Protein AF-A0AAV6NTT8-F1 (afdb_monomer_lite)

Foldseek 3Di:
DDDPPDDPPPDPDPDPPCVVQNDDDPVVVVPDDDPVVVVVVVVVVVVVVVVLVVCCVPPNPVVVVVVVVQLVVLPPFDDDPDQQPDRSQSNCVSVVNRDDSVPDPSDDDFPCPQLVCVVVVNDDDPSGPVVD

Organism: NCBI:txid37648

Structure (mmCIF, N/CA/C/O backbone):
data_AF-A0AAV6NTT8-F1
#
_entry.id   AF-A0AAV6NTT8-F1
#
loop_
_atom_site.group_PDB
_atom_site.id
_atom_site.type_symbol
_atom_site.label_atom_id
_atom_site.label_alt_id
_atom_site.label_comp_id
_atom_site.label_asym_id
_atom_site.label_entity_id
_atom_site.label_seq_id
_atom_site.pdbx_PDB_ins_code
_atom_site.Cartn_x
_atom_site.Cartn_y
_atom_site.Cartn_z
_atom_site.occupancy
_atom_site.B_iso_or_equiv
_atom_site.auth_seq_id
_atom_site.auth_comp_id
_atom_site.auth_asym_id
_atom_site.auth_atom_id
_atom_site.pdbx_PDB_model_num
ATOM 1 N N . MET A 1 1 ? -25.366 25.820 -28.285 1.00 45.12 1 MET A N 1
ATOM 2 C CA . MET A 1 1 ? -24.534 24.675 -28.713 1.00 45.12 1 MET A CA 1
ATOM 3 C C . MET A 1 1 ? -23.116 25.116 -28.407 1.00 45.12 1 MET A C 1
ATOM 5 O O . MET A 1 1 ? -22.757 26.179 -28.870 1.00 45.12 1 MET A O 1
ATOM 9 N N . GLU A 1 2 ? -22.377 24.542 -27.468 1.00 41.94 2 GLU A N 1
ATOM 10 C CA . GLU A 1 2 ? -21.948 23.146 -27.375 1.00 41.94 2 GLU A CA 1
ATOM 11 C C . GLU A 1 2 ? -21.693 22.789 -25.898 1.00 41.94 2 GLU A C 1
ATOM 13 O O . GLU A 1 2 ? -21.093 23.562 -25.157 1.00 41.94 2 GLU A O 1
ATOM 18 N N . SER A 1 3 ? -22.174 21.629 -25.450 1.00 41.78 3 SER A N 1
ATOM 19 C CA . SER A 1 3 ? -21.862 21.089 -24.125 1.00 41.78 3 SER A CA 1
ATOM 20 C C . SER A 1 3 ? -20.534 20.337 -24.193 1.00 41.78 3 SER A C 1
ATOM 22 O O . SER A 1 3 ? -20.458 19.287 -24.841 1.00 41.78 3 SER A O 1
ATOM 24 N N . SER A 1 4 ? -19.504 20.855 -23.524 1.00 42.53 4 SER A N 1
ATOM 25 C CA . SER A 1 4 ? -18.217 20.181 -23.347 1.00 42.53 4 SER A CA 1
ATOM 26 C C . SER A 1 4 ? -18.425 18.782 -22.766 1.00 42.53 4 SER A C 1
ATOM 28 O O . SER A 1 4 ? -18.824 18.623 -21.615 1.00 42.53 4 SER A O 1
ATOM 30 N N . LYS A 1 5 ? -18.166 17.750 -23.575 1.00 48.22 5 LYS A N 1
ATOM 31 C CA . LYS A 1 5 ? -18.153 16.352 -23.137 1.00 48.22 5 LYS A CA 1
ATOM 32 C C . LYS A 1 5 ? -16.853 16.100 -22.379 1.00 48.22 5 LYS A C 1
ATOM 34 O O . LYS A 1 5 ? -15.855 15.695 -22.967 1.00 48.22 5 LYS A O 1
ATOM 39 N N . THR A 1 6 ? -16.848 16.359 -21.078 1.00 44.69 6 THR A N 1
ATOM 40 C CA . THR A 1 6 ? -15.792 15.864 -20.193 1.00 44.69 6 THR A CA 1
ATOM 41 C C . THR A 1 6 ? -16.033 14.376 -19.965 1.00 44.69 6 THR A C 1
ATOM 43 O O . THR A 1 6 ? -16.955 13.998 -19.245 1.00 44.69 6 THR A O 1
ATOM 46 N N . ILE A 1 7 ? -15.239 13.524 -20.613 1.00 51.53 7 ILE A N 1
ATOM 47 C CA . ILE A 1 7 ? -15.186 12.095 -20.294 1.00 51.53 7 ILE A CA 1
ATOM 48 C C . ILE A 1 7 ? -14.593 11.992 -18.888 1.00 51.53 7 ILE A C 1
ATOM 50 O O . ILE A 1 7 ? -13.428 12.335 -18.684 1.00 51.53 7 ILE A O 1
ATOM 54 N N . ALA A 1 8 ? -15.403 11.571 -17.917 1.00 44.81 8 ALA A N 1
ATOM 55 C CA . ALA A 1 8 ? -14.926 11.264 -16.578 1.00 44.81 8 ALA A CA 1
ATOM 56 C C . ALA A 1 8 ? -13.910 10.120 -16.691 1.00 44.81 8 ALA A C 1
ATOM 58 O O . ALA A 1 8 ? -14.250 9.002 -17.071 1.00 44.81 8 ALA A O 1
ATOM 59 N N . HIS A 1 9 ? -12.637 10.418 -16.440 1.00 42.19 9 HIS A N 1
ATOM 60 C CA . HIS A 1 9 ? -11.598 9.400 -16.382 1.00 42.19 9 HIS A CA 1
ATOM 61 C C . HIS A 1 9 ? -11.688 8.730 -15.007 1.00 42.19 9 HIS A C 1
ATOM 63 O O . HIS A 1 9 ? -11.088 9.179 -14.032 1.00 42.19 9 HIS A O 1
ATOM 69 N N . GLU A 1 10 ? -12.527 7.702 -14.916 1.00 50.97 10 GLU A N 1
ATOM 70 C CA . GLU A 1 10 ? -12.789 6.939 -13.697 1.00 50.97 10 GLU A CA 1
ATOM 71 C C . GLU A 1 10 ? -11.671 5.925 -13.443 1.00 50.97 10 GLU A C 1
ATOM 73 O O . GLU A 1 10 ? -11.816 4.725 -13.654 1.00 50.97 10 GLU A O 1
ATOM 78 N N . ILE A 1 11 ? -10.520 6.409 -12.987 1.00 45.44 11 ILE A N 1
ATOM 79 C CA . ILE A 1 11 ? -9.480 5.547 -12.424 1.00 45.44 11 ILE A CA 1
ATOM 80 C C . ILE A 1 11 ? -9.502 5.757 -10.913 1.00 45.44 11 ILE A C 1
ATOM 82 O O . ILE A 1 11 ? -9.015 6.769 -10.414 1.00 45.44 11 ILE A O 1
ATOM 86 N N . GLY A 1 12 ? -10.092 4.797 -10.195 1.00 45.47 12 GLY A N 1
ATOM 87 C CA . GLY A 1 12 ? -10.031 4.722 -8.730 1.00 45.47 12 GLY A CA 1
ATOM 88 C C . GLY A 1 12 ? -11.365 4.822 -7.986 1.00 45.47 12 GLY A C 1
ATOM 89 O O . GLY A 1 12 ? -11.361 4.816 -6.758 1.00 45.47 12 GLY A O 1
ATOM 90 N N . GLY A 1 13 ? -12.501 4.890 -8.687 1.00 40.78 13 GLY A N 1
ATOM 91 C CA . GLY A 1 13 ? -13.810 4.716 -8.058 1.00 40.78 13 GLY A CA 1
ATOM 92 C C . GLY A 1 13 ? -14.031 3.250 -7.689 1.00 40.78 13 GLY A C 1
ATOM 93 O O . GLY A 1 13 ? -13.718 2.366 -8.482 1.00 40.78 13 GLY A O 1
ATOM 94 N N . ILE A 1 14 ? -14.579 2.994 -6.502 1.00 50.72 14 ILE A N 1
ATOM 95 C CA . ILE A 1 14 ? -15.050 1.682 -6.030 1.00 50.72 14 ILE A CA 1
ATOM 96 C C . ILE A 1 14 ? -16.296 1.300 -6.850 1.00 50.72 14 ILE A C 1
ATOM 98 O O . ILE A 1 14 ? -17.409 1.225 -6.341 1.00 50.72 14 ILE A O 1
ATOM 102 N N . GLN A 1 15 ? -16.144 1.163 -8.162 1.00 53.81 15 GLN A N 1
ATOM 103 C CA . GLN A 1 15 ? -17.152 0.567 -9.013 1.00 53.81 15 GLN A CA 1
ATOM 104 C C . GLN A 1 15 ? -16.817 -0.911 -9.069 1.00 53.81 15 GLN A C 1
ATOM 106 O O . GLN A 1 15 ? -15.784 -1.308 -9.608 1.00 53.81 15 GLN A O 1
ATOM 111 N N . ASN A 1 16 ? -17.659 -1.712 -8.418 1.00 60.22 16 ASN A N 1
ATOM 112 C CA . ASN A 1 16 ? -17.580 -3.159 -8.503 1.00 60.22 16 ASN A CA 1
ATOM 113 C C . ASN A 1 16 ? -17.628 -3.550 -9.983 1.00 60.22 16 ASN A C 1
ATOM 115 O O . ASN A 1 16 ? -18.604 -3.267 -10.675 1.00 60.22 16 ASN A O 1
ATOM 119 N N . ASP A 1 17 ? -16.544 -4.154 -10.465 1.00 67.19 17 ASP A N 1
ATOM 120 C CA . ASP A 1 17 ? -16.421 -4.656 -11.830 1.00 67.19 17 ASP A CA 1
ATOM 121 C C . ASP A 1 17 ? -17.510 -5.710 -12.074 1.00 67.19 17 ASP A C 1
ATOM 123 O O . ASP A 1 17 ? -17.384 -6.863 -11.662 1.00 67.19 17 ASP A O 1
ATOM 127 N N . ALA A 1 18 ? -18.606 -5.304 -12.716 1.00 69.31 18 ALA A N 1
ATOM 128 C CA . ALA A 1 18 ? -19.779 -6.148 -12.914 1.00 69.31 18 ALA A CA 1
ATOM 129 C C . ALA A 1 18 ? -19.490 -7.377 -13.792 1.00 69.31 18 ALA A C 1
ATOM 131 O O . ALA A 1 18 ? -20.198 -8.378 -13.685 1.00 69.31 18 ALA A O 1
ATOM 132 N N . LEU A 1 19 ? -18.450 -7.336 -14.636 1.00 72.38 19 LEU A N 1
ATOM 133 C CA . LEU A 1 19 ? -18.030 -8.495 -15.430 1.00 72.38 19 LEU A CA 1
ATOM 134 C C . LEU A 1 19 ? -17.313 -9.536 -14.568 1.00 72.38 19 LEU A C 1
ATOM 136 O O . LEU A 1 19 ? -17.380 -10.729 -14.855 1.00 72.38 19 LEU A O 1
ATOM 140 N N . ARG A 1 20 ? -16.643 -9.091 -13.505 1.00 64.75 20 ARG A N 1
ATOM 141 C CA . ARG A 1 20 ? -15.870 -9.949 -12.606 1.00 64.75 20 ARG A CA 1
ATOM 142 C C . ARG A 1 20 ? -16.653 -10.400 -11.376 1.00 64.75 20 ARG A C 1
ATOM 144 O O . ARG A 1 20 ? -16.479 -11.532 -10.936 1.00 64.75 20 ARG A O 1
ATOM 151 N N . PHE A 1 21 ? -17.502 -9.532 -10.834 1.00 69.75 21 PHE A N 1
ATOM 152 C CA . PHE A 1 21 ? -18.236 -9.743 -9.582 1.00 69.75 21 PHE A CA 1
ATOM 153 C C . PHE A 1 21 ? -19.751 -9.911 -9.780 1.00 69.75 21 PHE A C 1
ATOM 155 O O . PHE A 1 21 ? -20.467 -10.197 -8.824 1.00 69.75 21 PHE A O 1
ATOM 162 N N . GLY A 1 22 ? -20.242 -9.786 -11.017 1.00 71.94 22 GLY A N 1
ATOM 163 C CA . GLY A 1 22 ? -21.666 -9.850 -11.338 1.00 71.94 22 GLY A CA 1
ATOM 164 C C . GLY A 1 22 ? -22.418 -8.556 -11.012 1.00 71.94 22 GLY A C 1
ATOM 165 O O . GLY A 1 22 ? -21.897 -7.638 -10.379 1.00 71.94 22 GLY A O 1
ATOM 166 N N . LEU A 1 23 ? -23.676 -8.472 -11.461 1.00 75.19 23 LEU A N 1
ATOM 167 C CA . LEU A 1 23 ? -24.572 -7.386 -11.060 1.00 75.19 23 LEU A CA 1
ATOM 168 C C . LEU A 1 23 ? -24.904 -7.518 -9.572 1.00 75.19 23 LEU A C 1
ATOM 170 O O . LEU A 1 23 ? -25.504 -8.506 -9.148 1.00 75.19 23 LEU A O 1
ATOM 174 N N . GLN A 1 24 ? -24.543 -6.498 -8.797 1.00 66.88 24 GLN A N 1
ATOM 175 C CA . GLN A 1 24 ? -24.812 -6.444 -7.367 1.00 66.88 24 GLN A CA 1
ATOM 176 C C . GLN A 1 24 ? -26.328 -6.342 -7.128 1.00 66.88 24 GLN A C 1
ATOM 178 O O . GLN A 1 24 ? -26.967 -5.348 -7.469 1.00 66.88 24 GLN A O 1
ATOM 183 N N . GLY A 1 25 ? -26.921 -7.405 -6.584 1.00 72.19 25 GLY A N 1
ATOM 184 C CA . GLY A 1 25 ? -28.327 -7.466 -6.187 1.00 72.19 25 GLY A CA 1
ATOM 185 C C . GLY A 1 25 ? -28.491 -7.667 -4.680 1.00 72.19 25 GLY A C 1
ATOM 186 O O . GLY A 1 25 ? -27.559 -8.046 -3.979 1.00 72.19 25 GLY A O 1
ATOM 187 N N . VAL A 1 26 ? -29.712 -7.508 -4.166 1.00 65.56 26 VAL A N 1
ATOM 188 C CA . VAL A 1 26 ? -30.023 -7.697 -2.728 1.00 65.56 26 VAL A CA 1
ATOM 189 C C . VAL A 1 26 ? -29.625 -9.095 -2.220 1.00 65.56 26 VAL A C 1
ATOM 191 O O . VAL A 1 26 ? -29.327 -9.277 -1.047 1.00 65.56 26 VAL A O 1
ATOM 194 N N . LYS A 1 27 ? -29.578 -10.095 -3.112 1.00 63.38 27 LYS A N 1
ATOM 195 C CA . LYS A 1 27 ? -29.155 -11.465 -2.784 1.00 63.38 27 LYS A CA 1
ATOM 196 C C . LYS A 1 27 ? -27.647 -11.599 -2.566 1.00 63.38 27 LYS A C 1
ATOM 198 O O . LYS A 1 27 ? -27.253 -12.408 -1.735 1.00 63.38 27 LYS A O 1
ATOM 203 N N . SER A 1 28 ? -26.820 -10.836 -3.282 1.00 63.75 28 SER A N 1
ATOM 204 C CA . SER A 1 28 ? -25.360 -10.891 -3.121 1.00 63.75 28 SER A CA 1
ATOM 205 C C . SER A 1 28 ? -24.900 -10.326 -1.776 1.00 63.75 28 SER A C 1
ATOM 207 O O . SER A 1 28 ? -23.946 -10.851 -1.222 1.00 63.75 28 SER A O 1
ATOM 209 N N . ASP A 1 29 ? -25.618 -9.353 -1.205 1.00 64.75 29 ASP A N 1
ATOM 210 C CA . ASP A 1 29 ? -25.330 -8.841 0.148 1.00 64.75 29 ASP A CA 1
ATOM 211 C C . ASP A 1 29 ? -25.834 -9.785 1.263 1.00 64.75 29 ASP A C 1
ATOM 213 O O . ASP A 1 29 ? -25.407 -9.692 2.411 1.00 64.75 29 ASP A O 1
ATOM 217 N N . LEU A 1 30 ? -26.758 -10.698 0.933 1.00 64.38 30 LEU A N 1
ATOM 218 C CA . LEU A 1 30 ? -27.397 -11.635 1.869 1.00 64.38 30 LEU A CA 1
ATOM 219 C C . LEU A 1 30 ? -26.667 -12.981 1.956 1.00 64.38 30 LEU A C 1
ATOM 221 O O . LEU A 1 30 ? -26.704 -13.636 2.999 1.00 64.38 30 LEU A O 1
ATOM 225 N N . VAL A 1 31 ? -25.999 -13.399 0.877 1.00 61.81 31 VAL A N 1
ATOM 226 C CA . VAL A 1 31 ? -25.062 -14.527 0.906 1.00 61.81 31 VAL A CA 1
ATOM 227 C C . VAL A 1 31 ? -23.783 -14.022 1.561 1.00 61.81 31 VAL A C 1
ATOM 229 O O . VAL A 1 31 ? -22.865 -13.555 0.895 1.00 61.81 31 VAL A O 1
ATOM 232 N N . GLY A 1 32 ? -23.761 -14.056 2.894 1.00 64.50 32 GLY A N 1
ATOM 233 C CA . GLY A 1 32 ? -22.574 -13.708 3.663 1.00 64.50 32 GLY A CA 1
ATOM 234 C C . GLY A 1 32 ? -21.358 -14.495 3.175 1.00 64.50 32 GLY A C 1
ATOM 235 O O . GLY A 1 32 ? -21.469 -15.674 2.820 1.00 64.50 32 GLY A O 1
ATOM 236 N N . SER A 1 33 ? -20.199 -13.837 3.164 1.00 69.50 33 SER A N 1
ATOM 237 C CA . SER A 1 33 ? -18.922 -14.514 2.966 1.00 69.50 33 SER A CA 1
ATOM 238 C C . SER A 1 33 ? -18.741 -15.617 4.005 1.00 69.50 33 SER A C 1
ATOM 240 O O . SER A 1 33 ? -19.391 -15.641 5.059 1.00 69.50 33 SER A O 1
ATOM 242 N N . HIS A 1 34 ? -17.857 -16.565 3.703 1.00 77.75 34 HIS A N 1
ATOM 243 C CA . HIS A 1 34 ? -17.560 -17.648 4.628 1.00 77.75 34 HIS A CA 1
ATOM 244 C C . HIS A 1 34 ? -17.198 -17.061 6.012 1.00 77.75 34 HIS A C 1
ATOM 246 O O . HIS A 1 34 ? -16.446 -16.084 6.080 1.00 77.75 34 HIS A O 1
ATOM 252 N N . PRO A 1 35 ? -17.687 -17.615 7.139 1.00 84.75 35 PRO A N 1
ATOM 253 C CA . PRO A 1 35 ? -17.486 -17.004 8.458 1.00 84.75 35 PRO A CA 1
ATOM 254 C C . PRO A 1 35 ? -16.002 -16.824 8.814 1.00 84.75 35 PRO A C 1
ATOM 256 O O . PRO A 1 35 ? -15.633 -15.877 9.496 1.00 84.75 35 PRO A O 1
ATOM 259 N N . VAL A 1 36 ? -15.125 -17.698 8.315 1.00 90.62 36 VAL A N 1
ATOM 260 C CA . VAL A 1 36 ? -13.668 -17.554 8.501 1.00 90.62 36 VAL A CA 1
ATOM 261 C C . VAL A 1 36 ? -13.092 -16.397 7.683 1.00 90.62 36 VAL A C 1
ATOM 263 O O . VAL A 1 36 ? -12.189 -15.712 8.149 1.00 90.62 36 VAL A O 1
ATOM 266 N N . GLU A 1 37 ? -13.607 -16.162 6.479 1.00 87.69 37 GLU A N 1
ATOM 267 C CA . GLU A 1 37 ? -13.141 -15.076 5.615 1.00 87.69 37 GLU A CA 1
ATOM 268 C C . GLU A 1 37 ? -13.518 -13.720 6.210 1.00 87.69 37 GLU A C 1
ATOM 270 O O . GLU A 1 37 ? -12.661 -12.849 6.344 1.00 87.69 37 GLU A O 1
ATOM 275 N N . SER A 1 38 ? -14.764 -13.571 6.667 1.00 87.31 38 SER A N 1
ATOM 276 C CA . SER A 1 38 ? -15.195 -12.349 7.351 1.00 87.31 38 SER A CA 1
ATOM 277 C C . SER A 1 38 ? -14.382 -12.089 8.621 1.00 87.31 38 SER A C 1
ATOM 279 O O . SER A 1 38 ? -13.925 -10.964 8.828 1.00 87.31 38 SER A O 1
ATOM 281 N N . LEU A 1 39 ? -14.106 -13.119 9.431 1.00 90.19 39 LEU A N 1
ATOM 282 C CA . LEU A 1 39 ? -13.200 -12.991 10.575 1.00 90.19 39 LEU A CA 1
ATOM 283 C C . LEU A 1 39 ? -11.814 -12.502 10.140 1.00 90.19 39 LEU A C 1
ATOM 285 O O . LEU A 1 39 ? -11.329 -11.520 10.696 1.00 90.19 39 LEU A O 1
ATOM 289 N N . TYR A 1 40 ? -11.218 -13.110 9.115 1.00 91.69 40 TYR A N 1
ATOM 290 C CA . TYR A 1 40 ? -9.893 -12.727 8.627 1.00 91.69 40 TYR A CA 1
ATOM 291 C C . TYR A 1 40 ? -9.839 -11.279 8.114 1.00 91.69 40 TYR A C 1
ATOM 293 O O . TYR A 1 40 ? -8.908 -10.532 8.423 1.00 91.69 40 TYR A O 1
ATOM 301 N N . GLU A 1 41 ? -10.854 -10.839 7.368 1.00 89.94 41 GLU A N 1
ATOM 302 C CA . GLU A 1 41 ? -10.945 -9.450 6.915 1.00 89.94 41 GLU A CA 1
ATOM 303 C C . GLU A 1 41 ? -11.064 -8.475 8.085 1.00 89.94 41 GLU A C 1
ATOM 305 O O . GLU A 1 41 ? -10.396 -7.439 8.102 1.00 89.94 41 GLU A O 1
ATOM 310 N N . THR A 1 42 ? -11.901 -8.798 9.074 1.00 91.06 42 THR A N 1
ATOM 311 C CA . THR A 1 42 ? -12.090 -7.938 10.246 1.00 91.06 42 THR A CA 1
ATOM 312 C C . THR A 1 42 ? -10.815 -7.836 11.076 1.00 91.06 42 THR A C 1
ATOM 314 O O . THR A 1 42 ? -10.436 -6.726 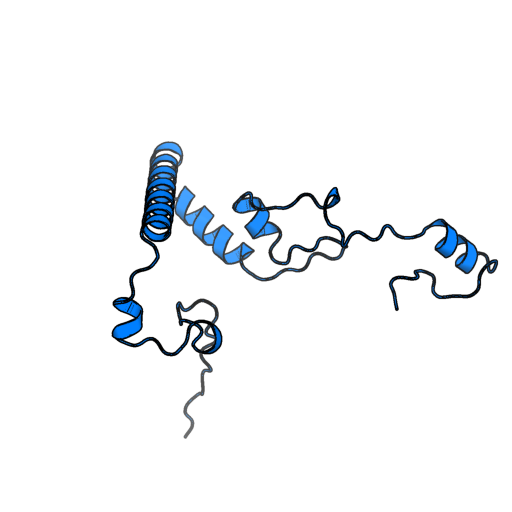11.443 1.00 91.06 42 THR A O 1
ATOM 317 N N . THR A 1 43 ? -10.102 -8.944 11.308 1.00 95.00 43 THR A N 1
ATOM 318 C CA . THR A 1 43 ? -8.812 -8.932 12.014 1.00 95.00 43 THR A CA 1
ATOM 319 C C . THR A 1 43 ? -7.775 -8.119 11.252 1.00 95.00 43 THR A C 1
ATOM 321 O O . THR A 1 43 ? -7.059 -7.319 11.845 1.00 95.00 43 THR A O 1
ATOM 324 N N . ARG A 1 44 ? -7.742 -8.233 9.919 1.00 92.88 44 ARG A N 1
ATOM 325 C CA . ARG A 1 44 ? -6.818 -7.445 9.101 1.00 92.88 44 ARG A CA 1
ATOM 326 C C . ARG A 1 44 ? -7.109 -5.945 9.203 1.00 92.88 44 ARG A C 1
ATOM 328 O O . ARG A 1 44 ? -6.186 -5.157 9.394 1.00 92.88 44 ARG A O 1
ATOM 335 N N . ARG A 1 45 ? -8.385 -5.546 9.130 1.00 93.44 45 ARG A N 1
ATOM 336 C CA . ARG A 1 45 ? -8.809 -4.139 9.270 1.00 93.44 45 ARG A CA 1
ATOM 337 C C . ARG A 1 45 ? -8.467 -3.579 10.651 1.00 93.44 45 ARG A C 1
ATOM 339 O O . ARG A 1 45 ? -7.912 -2.486 10.739 1.00 93.44 45 ARG A O 1
ATOM 346 N N . THR A 1 46 ? -8.741 -4.321 11.725 1.00 96.50 46 THR A N 1
ATOM 347 C CA . THR A 1 46 ? -8.442 -3.858 13.091 1.00 96.50 46 THR A CA 1
ATOM 348 C C . THR A 1 46 ? -6.938 -3.728 13.338 1.00 96.50 46 THR A C 1
ATOM 350 O O . THR A 1 46 ? -6.501 -2.764 13.971 1.00 96.50 46 THR A O 1
ATOM 353 N N . GLU A 1 47 ? -6.125 -4.636 12.793 1.00 95.75 47 GLU A N 1
ATOM 354 C CA . GLU A 1 47 ? -4.664 -4.531 12.827 1.00 95.75 47 GLU A CA 1
ATOM 355 C C . GLU A 1 47 ? -4.144 -3.311 12.057 1.00 95.75 47 GLU A C 1
ATOM 357 O O . GLU A 1 47 ? -3.261 -2.601 12.545 1.00 95.75 47 GLU A O 1
ATOM 362 N N . GLU A 1 48 ? -4.675 -3.047 10.861 1.00 92.00 48 GLU A N 1
ATOM 363 C CA . GLU A 1 48 ? -4.321 -1.877 10.050 1.00 92.00 48 GLU A CA 1
ATOM 364 C C . GLU A 1 48 ? -4.669 -0.564 10.780 1.00 92.00 48 GLU A C 1
ATOM 366 O O . GLU A 1 48 ? -3.839 0.347 10.853 1.00 92.00 48 GLU A O 1
ATOM 371 N N . GLU A 1 49 ? -5.851 -0.479 11.399 1.00 95.19 49 GLU A N 1
ATOM 372 C CA . GLU A 1 49 ? -6.262 0.671 12.214 1.00 95.19 49 GLU A CA 1
ATOM 373 C C . GLU A 1 49 ? -5.368 0.867 13.443 1.00 95.19 49 GLU A C 1
ATOM 375 O O . GLU A 1 49 ? -4.992 1.998 13.771 1.00 95.19 49 GLU A O 1
ATOM 380 N N . MET A 1 50 ? -5.004 -0.222 14.125 1.00 96.88 50 MET A N 1
ATOM 381 C CA . MET A 1 50 ? -4.104 -0.173 15.274 1.00 96.88 50 MET A CA 1
ATOM 382 C C . MET A 1 50 ? -2.718 0.333 14.863 1.00 96.88 50 MET A C 1
ATOM 384 O O . MET A 1 50 ? -2.191 1.250 15.495 1.00 96.88 50 MET A O 1
ATOM 388 N N . LYS A 1 51 ? -2.158 -0.188 13.763 1.00 94.12 51 LYS A N 1
ATOM 389 C CA . LYS A 1 51 ? -0.888 0.290 13.190 1.00 94.12 51 LYS A CA 1
ATOM 390 C C . LYS A 1 51 ? -0.973 1.776 12.843 1.00 94.12 51 LYS A C 1
ATOM 392 O O . LYS A 1 51 ? -0.092 2.541 13.228 1.00 94.12 51 LYS A O 1
ATOM 397 N N . ARG A 1 52 ? -2.060 2.219 12.202 1.00 94.19 52 ARG A N 1
ATOM 398 C CA . ARG A 1 52 ? -2.272 3.635 11.864 1.00 94.19 52 ARG A CA 1
ATOM 399 C C . ARG A 1 52 ? -2.288 4.523 13.111 1.00 94.19 52 ARG A C 1
ATOM 401 O O . ARG A 1 52 ? -1.645 5.569 13.107 1.00 94.19 52 ARG A O 1
ATOM 408 N N . LYS A 1 53 ? -2.958 4.101 14.189 1.00 96.62 53 LYS A N 1
ATOM 409 C CA . LYS A 1 53 ? -2.963 4.825 15.476 1.00 96.62 53 LYS A CA 1
ATOM 410 C C . LYS A 1 53 ? -1.563 4.928 16.083 1.00 96.62 53 LYS A C 1
ATOM 412 O O . LYS A 1 53 ? -1.186 6.004 16.536 1.00 96.62 53 LYS A O 1
ATOM 417 N N . ILE A 1 54 ? -0.779 3.849 16.049 1.00 97.12 54 ILE A N 1
ATOM 418 C CA . ILE A 1 54 ? 0.615 3.862 16.523 1.00 97.12 54 ILE A CA 1
ATOM 419 C C . ILE A 1 54 ? 1.434 4.887 15.732 1.00 97.12 54 ILE A C 1
ATOM 421 O O . ILE A 1 54 ? 2.094 5.727 16.332 1.00 97.12 54 ILE A O 1
ATOM 425 N N . LEU A 1 55 ? 1.325 4.888 14.401 1.00 95.62 55 LEU A N 1
ATOM 426 C CA . LEU A 1 55 ? 2.024 5.846 13.539 1.00 95.62 55 LEU A CA 1
ATOM 427 C C . LEU A 1 55 ? 1.667 7.303 13.867 1.00 95.62 55 LEU A C 1
ATOM 429 O O . LEU A 1 55 ? 2.566 8.139 13.954 1.00 95.62 55 LEU A O 1
ATOM 433 N N . VAL A 1 56 ? 0.378 7.601 14.079 1.00 97.12 56 VAL A N 1
ATOM 434 C CA . VAL A 1 56 ? -0.076 8.940 14.503 1.00 97.12 56 VAL A CA 1
ATOM 435 C C . VAL A 1 56 ? 0.548 9.328 15.839 1.00 97.12 56 VAL A C 1
ATOM 437 O O . VAL A 1 56 ? 1.006 10.457 15.992 1.00 97.12 56 VAL A O 1
ATOM 440 N N . ASN A 1 57 ? 0.595 8.402 16.793 1.00 96.88 57 ASN A N 1
ATOM 441 C CA . ASN A 1 57 ? 1.132 8.673 18.123 1.00 96.88 57 ASN A CA 1
ATOM 442 C C . ASN A 1 57 ? 2.656 8.868 18.112 1.00 96.88 57 ASN A C 1
ATOM 444 O O . ASN A 1 57 ? 3.165 9.696 18.860 1.00 96.88 57 ASN A O 1
ATOM 448 N N . THR A 1 58 ? 3.391 8.124 17.280 1.00 97.38 58 THR A N 1
ATOM 449 C CA . THR A 1 58 ? 4.860 8.186 17.225 1.00 97.38 58 THR A CA 1
ATOM 450 C C . THR A 1 58 ? 5.372 9.354 16.383 1.00 97.38 58 THR A C 1
ATOM 452 O O . THR A 1 58 ? 6.329 10.016 16.775 1.00 97.38 58 THR A O 1
ATOM 455 N N . TYR A 1 59 ? 4.755 9.607 15.226 1.00 96.19 59 TYR A N 1
ATOM 456 C CA . TYR A 1 59 ? 5.274 10.538 14.216 1.00 96.19 59 TYR A CA 1
ATOM 457 C C . TYR A 1 59 ? 4.324 11.704 13.902 1.00 96.19 59 TYR A C 1
ATOM 459 O O . TYR A 1 59 ? 4.666 12.583 13.111 1.00 96.19 59 TYR A O 1
ATOM 467 N N . GLY A 1 60 ? 3.140 11.736 14.516 1.00 96.38 60 GLY A N 1
ATOM 468 C CA . GLY A 1 60 ? 2.123 12.762 14.301 1.00 96.38 60 GLY A CA 1
ATOM 469 C C . GLY A 1 60 ? 1.134 12.434 13.178 1.00 96.38 60 GLY A C 1
ATOM 470 O O . GLY A 1 60 ? 1.289 11.487 12.404 1.00 96.38 60 GLY A O 1
ATOM 471 N N . SER A 1 61 ? 0.091 13.260 13.063 1.00 93.50 61 SER A N 1
ATOM 472 C CA . SER A 1 61 ? -1.014 13.070 12.107 1.00 93.50 61 SER A CA 1
ATOM 473 C C . SER A 1 61 ? -0.613 13.221 10.635 1.00 93.50 61 SER A C 1
ATOM 475 O O . SER A 1 61 ? -1.293 12.687 9.760 1.00 93.50 61 SER A O 1
ATOM 477 N N . ALA A 1 62 ? 0.494 13.911 10.346 1.00 94.94 62 ALA A N 1
ATOM 478 C CA . ALA A 1 62 ? 0.978 14.124 8.983 1.00 94.94 62 ALA A CA 1
ATOM 479 C C . ALA A 1 62 ? 1.553 12.850 8.342 1.00 94.94 62 ALA A C 1
ATOM 481 O O . ALA A 1 62 ? 1.523 12.701 7.120 1.00 94.94 62 ALA A O 1
ATOM 482 N N . PHE A 1 63 ? 2.072 11.919 9.147 1.00 94.12 63 PHE A N 1
ATOM 483 C CA . PHE A 1 63 ? 2.799 10.763 8.631 1.00 94.12 63 PHE A CA 1
ATOM 484 C C . PHE A 1 63 ? 1.902 9.744 7.898 1.00 94.12 63 PHE A C 1
ATOM 486 O O . PHE A 1 63 ? 2.229 9.395 6.761 1.00 94.12 63 PHE A O 1
ATOM 493 N N . PRO A 1 64 ? 0.739 9.321 8.439 1.00 94.31 64 PRO A N 1
ATOM 494 C CA . PRO A 1 64 ? -0.191 8.475 7.687 1.00 94.31 64 PRO A CA 1
ATOM 495 C C . PRO A 1 64 ? -0.707 9.135 6.406 1.00 94.31 64 PRO A C 1
ATOM 497 O O . PRO A 1 64 ? -0.857 8.454 5.400 1.00 94.31 64 PRO A O 1
ATOM 500 N N . LEU A 1 65 ? -0.928 10.456 6.416 1.00 93.56 65 LEU A N 1
ATOM 501 C CA . LEU A 1 65 ? -1.362 11.190 5.222 1.00 93.56 65 LEU A CA 1
ATOM 502 C C . LEU A 1 65 ? -0.311 11.120 4.112 1.00 93.56 65 LEU A C 1
ATOM 504 O O . LEU A 1 65 ? -0.652 10.894 2.954 1.00 93.56 65 LEU A O 1
ATOM 508 N N . LYS A 1 66 ? 0.971 11.259 4.465 1.00 94.50 66 LYS A N 1
ATOM 509 C CA . LYS A 1 66 ? 2.069 11.055 3.517 1.00 94.50 66 LYS A CA 1
ATOM 510 C C . LYS A 1 66 ? 2.067 9.626 2.966 1.00 94.50 66 LYS A C 1
ATOM 512 O O . LYS A 1 66 ? 2.151 9.463 1.756 1.00 94.50 66 LYS A O 1
ATOM 517 N N . MET A 1 67 ? 1.933 8.608 3.820 1.00 93.00 67 MET A N 1
ATOM 518 C CA . MET A 1 67 ? 1.866 7.213 3.357 1.00 93.00 67 MET A CA 1
ATOM 519 C C . MET A 1 67 ? 0.687 6.964 2.410 1.00 93.00 67 MET A C 1
ATOM 521 O O . MET A 1 67 ? 0.846 6.240 1.430 1.00 93.00 67 MET A O 1
ATOM 525 N N . ASP A 1 68 ? -0.475 7.566 2.673 1.00 92.50 68 ASP A N 1
ATOM 526 C CA . ASP A 1 68 ? -1.649 7.447 1.806 1.00 92.50 68 ASP A CA 1
ATOM 527 C C . ASP A 1 68 ? -1.380 8.076 0.423 1.00 92.50 68 ASP A C 1
ATOM 529 O O . ASP A 1 68 ? -1.733 7.488 -0.602 1.00 92.50 68 ASP A O 1
ATOM 533 N N . LEU A 1 69 ? -0.701 9.230 0.378 1.00 94.19 69 LEU A N 1
ATOM 534 C CA . LEU A 1 69 ? -0.270 9.868 -0.873 1.00 94.19 69 LEU A CA 1
ATOM 535 C C . LEU A 1 69 ? 0.764 9.018 -1.620 1.00 94.19 69 LEU A C 1
ATOM 537 O O . LEU A 1 69 ? 0.595 8.762 -2.812 1.00 94.19 69 LEU A O 1
ATOM 541 N N . ASP A 1 70 ? 1.793 8.530 -0.926 1.00 91.81 70 ASP A N 1
ATOM 542 C CA . ASP A 1 70 ? 2.819 7.661 -1.508 1.00 91.81 70 ASP A CA 1
ATOM 543 C C . ASP A 1 70 ? 2.174 6.389 -2.086 1.00 91.81 70 ASP A C 1
ATOM 545 O O . ASP A 1 70 ? 2.471 5.991 -3.211 1.00 91.81 70 ASP A O 1
ATOM 549 N N . ARG A 1 71 ? 1.200 5.796 -1.384 1.00 91.25 71 ARG A N 1
ATOM 550 C CA . ARG A 1 71 ? 0.435 4.638 -1.869 1.00 91.25 71 ARG A CA 1
ATOM 551 C C . ARG A 1 71 ? -0.339 4.946 -3.154 1.00 91.25 71 ARG A C 1
ATOM 553 O O . ARG A 1 71 ? -0.354 4.107 -4.050 1.00 91.25 71 ARG A O 1
ATOM 560 N N . GLN A 1 72 ? -0.965 6.120 -3.268 1.00 90.38 72 GLN A N 1
ATOM 561 C CA . GLN A 1 72 ? -1.678 6.540 -4.486 1.00 90.38 72 GLN A CA 1
ATOM 562 C C . GLN A 1 72 ? -0.739 6.817 -5.666 1.00 90.38 72 GLN A C 1
ATOM 564 O O . GLN A 1 72 ? -1.103 6.602 -6.822 1.00 90.38 72 GLN A O 1
ATOM 569 N N . ILE A 1 73 ? 0.463 7.321 -5.396 1.00 89.44 73 ILE A N 1
ATOM 570 C CA . ILE A 1 73 ? 1.467 7.564 -6.434 1.00 89.44 73 ILE A CA 1
ATOM 571 C C . ILE A 1 73 ? 2.020 6.228 -6.939 1.00 89.44 73 ILE A C 1
ATOM 573 O O . ILE A 1 73 ? 2.100 6.015 -8.149 1.00 89.44 73 ILE A O 1
ATOM 577 N N . LEU A 1 74 ? 2.354 5.317 -6.022 1.00 87.88 74 LEU A N 1
ATOM 578 C CA . LEU A 1 74 ? 2.977 4.027 -6.322 1.00 87.88 74 LEU A CA 1
ATOM 579 C C . LEU A 1 74 ? 1.993 2.966 -6.832 1.00 87.88 74 LEU A C 1
ATOM 581 O O . LEU A 1 74 ? 2.427 1.985 -7.431 1.00 87.88 74 LEU A O 1
ATOM 585 N N . SER A 1 75 ? 0.682 3.149 -6.636 1.00 85.44 75 SER A N 1
ATOM 586 C CA . SER A 1 75 ? -0.348 2.284 -7.232 1.00 85.44 75 SER A CA 1
ATOM 587 C C . SER A 1 75 ? -0.480 2.453 -8.743 1.00 85.44 75 SER A C 1
ATOM 589 O O . SER A 1 75 ? -1.142 1.652 -9.404 1.00 85.44 75 SER A O 1
ATOM 591 N N . ARG A 1 76 ? 0.155 3.479 -9.315 1.00 85.00 76 ARG A N 1
ATOM 592 C CA . ARG A 1 76 ? 0.237 3.637 -10.762 1.00 85.00 76 ARG A CA 1
ATOM 593 C C . ARG A 1 76 ? 1.107 2.530 -11.337 1.00 85.00 76 ARG A C 1
ATOM 595 O O . ARG A 1 76 ? 2.215 2.274 -10.878 1.00 85.00 76 ARG A O 1
ATOM 602 N N . PHE A 1 77 ? 0.591 1.891 -12.377 1.00 78.62 77 PHE A N 1
ATOM 603 C CA . PHE A 1 77 ? 1.292 0.832 -13.082 1.00 78.62 77 PHE A CA 1
ATOM 604 C C . PHE A 1 77 ? 2.612 1.350 -13.664 1.00 78.62 77 PHE A C 1
ATOM 606 O O . PHE A 1 77 ? 2.624 2.265 -14.490 1.00 78.62 77 PHE A O 1
ATOM 613 N N . GLN A 1 78 ? 3.718 0.733 -13.259 1.00 77.25 78 GLN A N 1
ATOM 614 C CA . GLN A 1 78 ? 5.048 1.018 -13.777 1.00 77.25 78 GLN A CA 1
ATOM 615 C C . GLN A 1 78 ? 5.776 -0.311 -13.954 1.00 77.25 78 GLN A C 1
ATOM 617 O O . GLN A 1 78 ? 6.154 -0.951 -12.976 1.00 77.25 78 GLN A O 1
ATOM 622 N N . ARG A 1 79 ? 5.983 -0.728 -15.209 1.00 71.88 79 ARG A N 1
ATOM 623 C CA . ARG A 1 79 ? 6.819 -1.892 -15.523 1.00 71.88 79 ARG A CA 1
ATOM 624 C C . ARG A 1 79 ? 8.278 -1.449 -15.603 1.00 71.88 79 ARG A C 1
ATOM 626 O O . ARG A 1 79 ? 8.635 -0.789 -16.582 1.00 71.88 79 ARG A O 1
ATOM 633 N N . PRO A 1 80 ? 9.115 -1.753 -14.595 1.00 70.38 80 PRO A N 1
ATOM 634 C CA . PRO A 1 80 ? 10.540 -1.502 -14.716 1.00 70.38 80 PRO A CA 1
ATOM 635 C C . PRO A 1 80 ? 11.099 -2.303 -15.905 1.00 70.38 80 PRO A C 1
ATOM 637 O O . PRO A 1 80 ? 10.668 -3.435 -16.136 1.00 70.38 80 PRO A O 1
ATOM 640 N N . PRO A 1 81 ? 12.044 -1.742 -16.677 1.00 64.56 81 PRO A N 1
ATOM 641 C CA . PRO A 1 81 ? 12.718 -2.498 -17.720 1.00 64.56 81 PRO A CA 1
ATOM 642 C C . PRO A 1 81 ? 13.542 -3.612 -17.069 1.00 64.56 81 PRO A C 1
ATOM 644 O O . PRO A 1 81 ? 14.397 -3.349 -16.225 1.00 64.56 81 PRO A O 1
ATOM 647 N N . GLY A 1 82 ? 13.282 -4.861 -17.444 1.00 68.38 82 GLY A N 1
ATOM 648 C CA . GLY A 1 82 ? 14.013 -6.009 -16.921 1.00 68.38 82 GLY A CA 1
ATOM 649 C C . GLY A 1 82 ? 13.114 -7.211 -16.647 1.00 68.38 82 GLY A C 1
ATOM 650 O O . GLY A 1 82 ? 11.924 -7.187 -16.950 1.00 68.38 82 GLY A O 1
ATOM 651 N N . PRO A 1 83 ? 13.679 -8.280 -16.071 1.00 67.44 83 PRO A N 1
ATOM 652 C CA . PRO A 1 83 ? 12.995 -9.558 -15.911 1.00 67.44 83 PRO A CA 1
ATOM 653 C C . PRO A 1 83 ? 12.127 -9.620 -14.640 1.00 67.44 83 PRO A C 1
ATOM 655 O O . PRO A 1 83 ? 11.726 -10.703 -14.216 1.00 67.44 83 PRO A O 1
ATOM 658 N N . ILE A 1 84 ? 11.863 -8.474 -14.001 1.00 69.62 84 ILE A N 1
ATOM 659 C CA . ILE A 1 84 ? 11.068 -8.407 -12.774 1.00 69.62 84 ILE A CA 1
ATOM 660 C C . ILE A 1 84 ? 9.582 -8.521 -13.156 1.00 69.62 84 ILE A C 1
ATOM 662 O O . ILE A 1 84 ? 9.087 -7.670 -13.897 1.00 69.62 84 ILE A O 1
ATOM 666 N N . PRO A 1 85 ? 8.847 -9.531 -12.655 1.00 69.50 85 PRO A N 1
ATOM 667 C CA . PRO A 1 85 ? 7.447 -9.750 -13.030 1.00 69.50 85 PRO A CA 1
ATOM 668 C C . PRO A 1 85 ? 6.463 -8.759 -12.373 1.00 69.50 85 PRO A C 1
ATOM 670 O O . PRO A 1 85 ? 5.294 -8.707 -12.759 1.00 69.50 85 PRO A O 1
ATOM 673 N N . SER A 1 86 ? 6.909 -7.957 -11.399 1.00 74.00 86 SER A N 1
ATOM 674 C CA . SER A 1 86 ? 6.078 -6.980 -10.684 1.00 74.00 86 SER A CA 1
ATOM 675 C C . SER A 1 86 ? 5.685 -5.801 -11.576 1.00 74.00 86 SER A C 1
ATOM 677 O O . SER A 1 86 ? 6.540 -5.165 -12.197 1.00 74.00 86 SER A O 1
ATOM 679 N N . SER A 1 87 ? 4.402 -5.447 -11.581 1.00 75.00 87 SER A N 1
ATOM 680 C CA . SER A 1 87 ? 3.879 -4.298 -12.338 1.00 75.00 87 SER A CA 1
ATOM 681 C C . SER A 1 87 ? 3.657 -3.039 -11.484 1.00 75.00 87 SER A C 1
ATOM 683 O O . SER A 1 87 ? 3.392 -1.967 -12.029 1.00 75.00 87 SER A O 1
ATOM 685 N N . MET A 1 88 ? 3.763 -3.158 -10.157 1.00 83.94 88 MET A N 1
ATOM 686 C CA . MET A 1 88 ? 3.662 -2.054 -9.197 1.00 83.94 88 MET A CA 1
ATOM 687 C C . MET A 1 88 ? 4.786 -2.162 -8.159 1.00 83.94 88 MET A C 1
ATOM 689 O O . MET A 1 88 ? 4.541 -2.119 -6.955 1.00 83.94 88 MET A O 1
ATOM 693 N N . LEU A 1 89 ? 6.031 -2.313 -8.630 1.00 83.25 89 LEU A N 1
ATOM 694 C CA . LEU A 1 89 ? 7.209 -2.593 -7.795 1.00 83.25 89 LEU A CA 1
ATOM 695 C C . LEU A 1 89 ? 7.278 -1.710 -6.536 1.00 83.25 89 LEU A C 1
ATOM 697 O O . LEU A 1 89 ? 7.520 -2.201 -5.437 1.00 83.25 89 LEU A O 1
ATOM 701 N N . GLY A 1 90 ? 7.041 -0.404 -6.690 1.00 85.81 90 GLY A N 1
ATOM 702 C CA . GLY A 1 90 ? 7.073 0.534 -5.570 1.00 85.81 90 GLY A CA 1
ATOM 703 C C . GLY A 1 90 ? 5.970 0.288 -4.534 1.00 85.81 90 GLY A C 1
ATOM 704 O O . GLY A 1 90 ? 6.236 0.348 -3.335 1.00 85.81 90 GLY A O 1
ATOM 705 N N . LEU A 1 91 ? 4.749 -0.036 -4.972 1.00 87.00 91 LEU A N 1
ATOM 706 C CA . LEU A 1 91 ? 3.636 -0.349 -4.071 1.00 87.00 91 LEU A CA 1
ATOM 707 C C . LEU A 1 91 ? 3.880 -1.661 -3.319 1.00 87.00 91 LEU A C 1
ATOM 709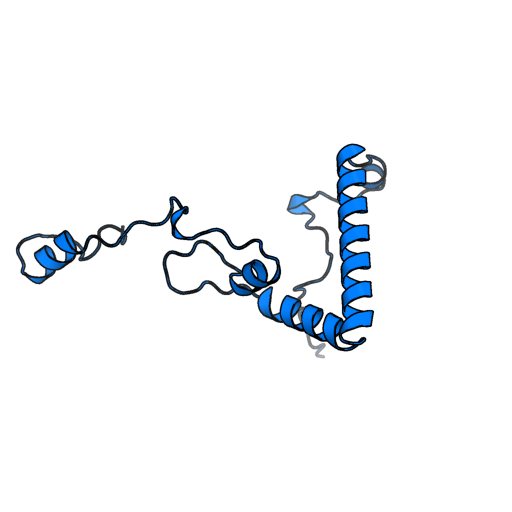 O O . LEU A 1 91 ? 3.583 -1.760 -2.126 1.00 87.00 91 LEU A O 1
ATOM 713 N N . GLU A 1 92 ? 4.424 -2.656 -4.014 1.00 86.31 92 GLU A N 1
ATOM 714 C CA . GLU 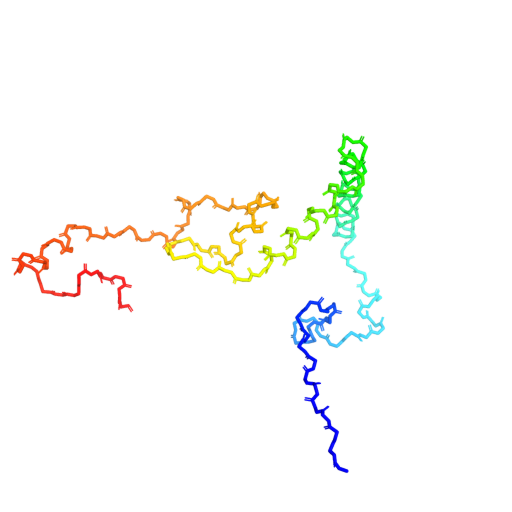A 1 92 ? 4.758 -3.959 -3.442 1.00 86.31 92 GLU A CA 1
ATOM 715 C C . GLU A 1 92 ? 5.871 -3.833 -2.395 1.00 86.31 92 GLU A C 1
ATOM 717 O O . GLU A 1 92 ? 5.777 -4.425 -1.321 1.00 86.31 92 GLU A O 1
ATOM 722 N N . ALA A 1 93 ? 6.875 -2.990 -2.654 1.00 85.50 93 ALA A N 1
ATOM 723 C CA . ALA A 1 93 ? 7.920 -2.672 -1.686 1.00 85.50 93 ALA A CA 1
ATOM 724 C C . ALA A 1 93 ? 7.362 -1.962 -0.439 1.00 85.50 93 ALA A C 1
ATOM 726 O O . ALA A 1 93 ? 7.704 -2.339 0.679 1.00 85.50 93 ALA A O 1
ATOM 727 N N . L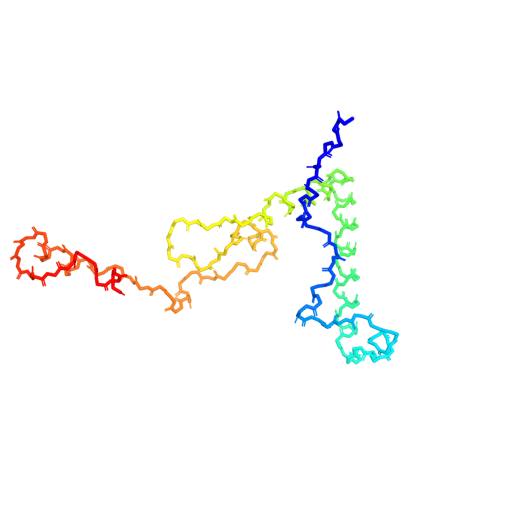EU A 1 94 ? 6.463 -0.983 -0.614 1.00 86.62 94 LEU A N 1
ATOM 728 C CA . LEU A 1 94 ? 5.812 -0.272 0.496 1.00 86.62 94 LEU A CA 1
ATOM 729 C C . LEU A 1 94 ? 4.951 -1.211 1.358 1.00 86.62 94 LEU A C 1
ATOM 731 O O . LEU A 1 94 ? 4.900 -1.074 2.578 1.00 86.62 94 LEU A O 1
ATOM 735 N N . THR A 1 95 ? 4.257 -2.154 0.720 1.00 84.62 95 THR A N 1
ATOM 736 C CA . THR A 1 95 ? 3.338 -3.091 1.389 1.00 84.62 95 THR A CA 1
ATOM 737 C C . THR A 1 95 ? 4.072 -4.313 1.959 1.00 84.62 95 THR A C 1
ATOM 739 O O . THR A 1 95 ? 3.497 -5.067 2.740 1.00 84.62 95 THR A O 1
ATOM 742 N N . GLY A 1 96 ? 5.343 -4.512 1.595 1.00 83.38 96 GLY A N 1
ATOM 743 C CA . GLY A 1 96 ? 6.129 -5.685 1.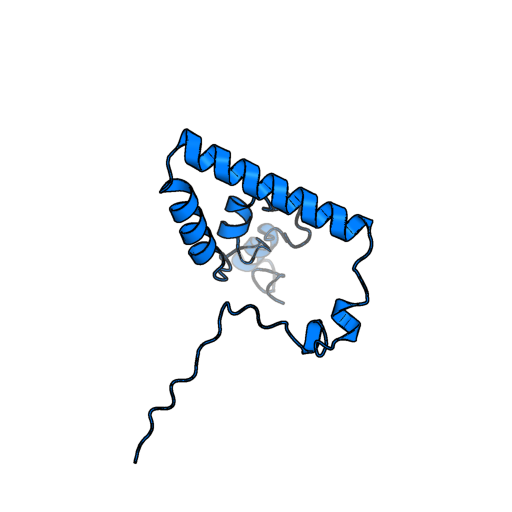980 1.00 83.38 96 GLY A CA 1
ATOM 744 C C . GLY A 1 96 ? 5.744 -6.962 1.226 1.00 83.38 96 GLY A C 1
ATOM 745 O O . GLY A 1 96 ? 6.091 -8.052 1.665 1.00 83.38 96 GLY A O 1
ATOM 746 N N . SER A 1 97 ? 5.031 -6.845 0.103 1.00 82.44 97 SER A N 1
ATOM 747 C CA . SER A 1 97 ? 4.593 -7.973 -0.731 1.00 82.44 97 SER A CA 1
ATOM 748 C C . SER A 1 97 ? 5.545 -8.274 -1.892 1.00 82.44 97 SER A C 1
ATOM 750 O O . SER A 1 97 ? 5.198 -9.049 -2.781 1.00 82.44 97 SER A O 1
ATOM 752 N N . LEU A 1 98 ? 6.712 -7.626 -1.931 1.00 78.19 98 LEU A N 1
ATOM 753 C CA . LEU A 1 98 ? 7.684 -7.789 -3.004 1.00 78.19 98 LEU A CA 1
ATOM 754 C C . LEU A 1 98 ? 8.277 -9.207 -2.991 1.00 78.19 98 LEU A C 1
ATOM 756 O O . LEU A 1 98 ? 8.950 -9.595 -2.039 1.00 78.19 98 LEU A O 1
ATOM 760 N N . SER A 1 99 ? 8.058 -9.964 -4.066 1.00 71.94 99 SER A N 1
ATOM 761 C CA . SER A 1 99 ? 8.641 -11.298 -4.245 1.00 71.94 99 SER A CA 1
ATOM 762 C C . SER A 1 99 ? 10.116 -11.222 -4.650 1.00 71.94 99 SER A C 1
ATOM 764 O O . SER A 1 99 ? 10.489 -10.384 -5.476 1.00 71.94 99 SER A O 1
ATOM 766 N N . ASN A 1 100 ? 10.946 -12.137 -4.143 1.00 72.69 100 ASN A N 1
ATOM 767 C CA . ASN A 1 100 ? 12.354 -12.243 -4.525 1.00 72.69 100 ASN A CA 1
ATOM 768 C C . ASN A 1 100 ? 12.498 -12.525 -6.032 1.00 72.69 100 ASN A C 1
ATOM 770 O O . ASN A 1 100 ? 12.066 -13.582 -6.490 1.00 72.69 100 ASN A O 1
ATOM 774 N N . PRO A 1 101 ? 13.184 -11.664 -6.812 1.00 65.81 101 PRO A N 1
ATOM 775 C CA . PRO A 1 101 ? 13.361 -11.896 -8.245 1.00 65.81 101 PRO A CA 1
ATOM 776 C C . PRO A 1 101 ? 14.082 -13.209 -8.550 1.00 65.81 101 PRO A C 1
ATOM 778 O O . PRO A 1 101 ? 13.793 -13.842 -9.548 1.00 65.81 101 PRO A O 1
ATOM 781 N N . ARG A 1 102 ? 14.997 -13.658 -7.680 1.00 66.38 102 ARG A N 1
ATOM 782 C CA . ARG A 1 102 ? 15.732 -14.924 -7.865 1.00 66.38 102 ARG A CA 1
ATOM 783 C C . ARG A 1 102 ? 14.837 -16.161 -7.882 1.00 66.38 102 ARG A C 1
ATOM 785 O O . ARG A 1 102 ? 15.253 -17.180 -8.417 1.00 66.38 102 ARG A O 1
ATOM 792 N N . GLU A 1 103 ? 13.662 -16.072 -7.273 1.00 63.09 103 GLU A N 1
ATOM 793 C CA . GLU A 1 103 ? 12.700 -17.167 -7.187 1.00 63.09 103 GLU A CA 1
ATOM 794 C C . GLU A 1 103 ? 11.698 -17.139 -8.348 1.00 63.09 103 GLU A C 1
ATOM 796 O O . GLU A 1 103 ? 10.897 -18.062 -8.470 1.00 63.09 103 GLU A O 1
ATOM 801 N N . SER A 1 104 ? 11.716 -16.117 -9.219 1.00 63.78 104 SER A N 1
ATOM 802 C CA . SER A 1 104 ? 10.773 -16.080 -10.333 1.00 63.78 104 SER A CA 1
ATOM 803 C C . SER A 1 104 ? 11.195 -17.034 -11.452 1.00 63.78 104 SER A C 1
ATOM 805 O O . SER A 1 104 ? 12.237 -16.884 -12.088 1.00 63.78 104 SER A O 1
ATOM 807 N N . GLU A 1 105 ? 10.320 -17.997 -11.747 1.00 63.09 105 GLU A N 1
ATOM 808 C CA . GLU A 1 105 ? 10.461 -18.960 -12.853 1.00 63.09 105 GLU A CA 1
ATOM 809 C C . GLU A 1 105 ? 10.535 -18.277 -14.234 1.00 63.09 105 GLU A C 1
ATOM 811 O O . GLU A 1 105 ? 10.952 -18.878 -15.223 1.00 63.09 105 GLU A O 1
ATOM 816 N N . SER A 1 106 ? 10.156 -16.996 -14.308 1.00 62.47 106 SER A N 1
ATOM 817 C CA . SER A 1 106 ? 10.270 -16.161 -15.504 1.00 62.47 106 SER A CA 1
ATOM 818 C C . SER A 1 106 ? 11.682 -15.623 -15.753 1.00 62.47 106 SER A C 1
ATOM 820 O O . SER A 1 106 ? 11.931 -15.081 -16.833 1.00 62.47 106 SER A O 1
ATOM 822 N N . LEU A 1 107 ? 12.609 -15.720 -14.789 1.00 62.34 107 LEU A N 1
ATOM 823 C CA . LEU A 1 107 ? 14.001 -15.351 -15.031 1.00 62.34 107 LEU A CA 1
ATOM 824 C C . LEU A 1 107 ? 14.621 -16.354 -16.003 1.00 62.34 107 LEU A C 1
ATOM 826 O O . LEU A 1 107 ? 14.986 -17.466 -15.636 1.00 62.34 107 LEU A O 1
ATOM 830 N N . ARG A 1 108 ? 14.805 -15.926 -17.250 1.00 66.06 108 ARG A N 1
ATOM 831 C CA . ARG A 1 108 ? 15.685 -16.596 -18.209 1.00 66.06 108 ARG A CA 1
ATOM 832 C C . ARG A 1 108 ? 16.987 -15.798 -18.254 1.00 66.06 108 ARG A C 1
ATOM 834 O O . ARG A 1 108 ? 16.991 -14.719 -18.850 1.00 66.06 108 ARG A O 1
ATOM 841 N N . PRO A 1 109 ? 18.066 -16.251 -17.585 1.00 68.62 109 PRO A N 1
ATOM 842 C CA . PRO A 1 109 ? 19.364 -15.600 -17.694 1.00 68.62 109 PRO A CA 1
ATOM 843 C C . PRO A 1 109 ? 19.756 -15.460 -19.164 1.00 68.62 109 PRO A C 1
ATOM 845 O O . PRO A 1 109 ? 19.538 -16.373 -19.961 1.00 68.62 109 PRO A O 1
ATOM 848 N N . LEU A 1 110 ? 20.314 -14.306 -19.524 1.00 70.50 110 LEU A N 1
ATOM 849 C CA . LEU A 1 110 ? 20.789 -14.075 -20.881 1.00 70.50 110 LEU A CA 1
ATOM 850 C C . LEU A 1 110 ? 21.930 -15.055 -21.188 1.00 70.50 110 LEU A C 1
ATOM 852 O O . LEU A 1 110 ? 22.921 -15.088 -20.457 1.00 70.50 110 LEU A O 1
ATOM 856 N N . ASP A 1 111 ? 21.802 -15.834 -22.263 1.00 79.75 111 ASP A N 1
ATOM 857 C CA . ASP A 1 111 ? 22.872 -16.718 -22.730 1.00 79.75 111 ASP A CA 1
ATOM 858 C C . ASP A 1 111 ? 24.004 -15.889 -23.357 1.00 79.75 111 ASP A C 1
ATOM 860 O O . ASP A 1 111 ? 24.006 -15.553 -24.545 1.00 79.75 111 ASP A O 1
ATOM 864 N N . MET A 1 112 ? 24.966 -15.516 -22.512 1.00 81.62 112 MET A N 1
ATOM 865 C CA . MET A 1 112 ? 26.128 -14.715 -22.898 1.00 81.62 112 MET A CA 1
ATOM 866 C C . MET A 1 112 ? 27.074 -15.477 -23.830 1.00 81.62 112 MET A C 1
ATOM 868 O O . MET A 1 112 ? 27.767 -14.844 -24.627 1.00 81.62 112 MET A O 1
ATOM 872 N N . HIS A 1 113 ? 27.115 -16.810 -23.732 1.00 84.69 113 HIS A N 1
ATOM 873 C CA . HIS A 1 113 ? 27.989 -17.638 -24.555 1.00 84.69 113 HIS A CA 1
ATOM 874 C C . HIS A 1 113 ? 27.504 -17.618 -26.001 1.00 84.69 113 HIS A C 1
ATOM 876 O O . HIS A 1 113 ? 28.235 -17.162 -26.881 1.00 84.69 113 HIS A O 1
ATOM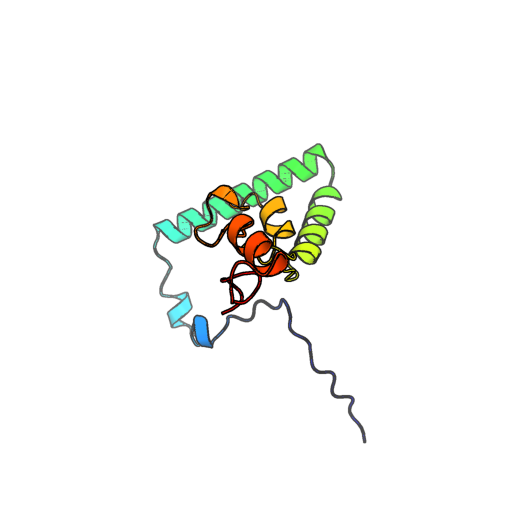 882 N N . HIS A 1 114 ? 26.233 -17.957 -26.227 1.00 83.56 114 HIS A N 1
ATOM 883 C CA . HIS A 1 114 ? 25.648 -17.917 -27.563 1.00 83.56 114 HIS A CA 1
ATOM 884 C C . HIS A 1 114 ? 25.662 -16.504 -28.164 1.00 83.56 114 HIS A C 1
ATOM 886 O O . HIS A 1 114 ? 26.037 -16.313 -29.322 1.00 83.56 114 HIS A O 1
ATOM 892 N N . GLY A 1 115 ? 25.340 -15.477 -27.368 1.00 82.50 115 GLY A N 1
ATOM 893 C CA . GLY A 1 115 ? 25.388 -14.088 -27.832 1.00 82.50 115 GLY A CA 1
ATOM 894 C C . GLY A 1 115 ? 26.788 -13.635 -28.276 1.00 82.50 115 GLY A C 1
ATOM 895 O O . GLY A 1 115 ? 26.916 -12.806 -29.184 1.00 82.50 115 GLY A O 1
ATOM 896 N N . MET A 1 116 ? 27.848 -14.180 -27.670 1.00 85.81 116 MET A N 1
ATOM 897 C CA . MET A 1 116 ? 29.231 -13.919 -28.072 1.00 85.81 116 MET A CA 1
ATOM 898 C C . MET A 1 116 ? 29.608 -14.676 -29.348 1.00 85.81 116 MET A C 1
ATOM 900 O O . MET A 1 116 ? 30.250 -14.096 -30.222 1.00 85.81 116 MET A O 1
ATOM 904 N N . GLU A 1 117 ? 29.164 -15.922 -29.497 1.00 88.75 117 GLU A N 1
ATOM 905 C CA . GLU A 1 117 ? 29.362 -16.706 -30.720 1.00 88.75 117 GLU A CA 1
ATOM 906 C C . GLU A 1 117 ? 28.715 -16.047 -31.942 1.00 88.75 117 GLU A C 1
ATOM 908 O O . GLU A 1 117 ? 29.357 -15.956 -32.988 1.00 88.75 117 GLU A O 1
ATOM 913 N N . VAL A 1 118 ? 27.492 -15.516 -31.809 1.00 86.12 118 VAL A N 1
ATOM 914 C CA . VAL A 1 118 ? 26.813 -14.784 -32.895 1.00 86.12 118 VAL A CA 1
ATOM 915 C C . VAL A 1 118 ? 27.614 -13.535 -33.272 1.00 86.12 118 VAL A C 1
ATOM 917 O O . VAL A 1 118 ? 27.813 -13.249 -34.452 1.00 86.12 118 VAL A O 1
ATOM 920 N N . ARG A 1 119 ? 28.129 -12.801 -32.275 1.00 84.06 119 ARG A N 1
ATOM 921 C CA . ARG A 1 119 ? 28.927 -11.582 -32.493 1.00 84.06 119 ARG A CA 1
ATOM 922 C C . ARG A 1 119 ? 30.265 -11.867 -33.174 1.00 84.06 119 ARG A C 1
ATOM 924 O O . ARG A 1 119 ? 30.717 -11.059 -33.979 1.00 84.06 119 ARG A O 1
ATOM 931 N N . LEU A 1 120 ? 30.883 -13.001 -32.855 1.00 89.62 120 LEU A N 1
ATOM 932 C CA . LEU A 1 120 ? 32.120 -13.478 -33.478 1.00 89.62 120 LEU A CA 1
ATOM 933 C C . LEU A 1 120 ? 31.873 -14.222 -34.802 1.00 89.62 120 LEU A C 1
ATOM 935 O O . LEU A 1 120 ? 32.826 -14.642 -35.452 1.00 89.62 120 LEU A O 1
ATOM 939 N N . GLY A 1 121 ? 30.612 -14.383 -35.217 1.00 88.12 121 GLY A N 1
ATOM 940 C CA . GLY A 1 121 ? 30.232 -15.068 -36.453 1.00 88.12 121 GLY A CA 1
ATOM 941 C C . GLY A 1 121 ? 30.374 -16.594 -36.412 1.00 88.12 121 GLY A C 1
ATOM 942 O O . GLY A 1 121 ? 30.297 -17.229 -37.463 1.00 88.12 121 GLY A O 1
ATOM 943 N N . LEU A 1 122 ? 30.567 -17.171 -35.223 1.00 87.81 122 LEU A N 1
ATOM 944 C CA . LEU A 1 122 ? 30.723 -18.608 -34.986 1.00 87.81 122 LEU A CA 1
ATOM 945 C C . LEU A 1 122 ? 29.377 -19.348 -34.997 1.00 87.81 122 LEU A C 1
ATOM 947 O O . LEU A 1 122 ? 29.322 -20.504 -35.409 1.00 87.81 122 LEU A O 1
ATOM 951 N N . SER A 1 123 ? 28.285 -18.680 -34.609 1.00 81.50 123 SER A N 1
ATOM 952 C CA . SER A 1 123 ? 26.926 -19.230 -34.644 1.00 81.50 123 SER A CA 1
ATOM 953 C C . SER A 1 123 ? 25.980 -18.363 -35.490 1.00 81.50 123 SER A C 1
ATOM 955 O O . SER A 1 123 ? 26.201 -17.167 -35.698 1.00 81.50 123 SER A O 1
ATOM 957 N N . LYS A 1 124 ? 24.939 -18.987 -36.060 1.00 78.75 124 LYS A N 1
ATOM 958 C CA . LYS A 1 124 ? 23.900 -18.320 -36.864 1.00 78.75 124 LYS A CA 1
ATOM 959 C C . LYS A 1 124 ? 22.607 -18.262 -36.050 1.00 78.75 124 LYS A C 1
ATOM 961 O O . LYS A 1 124 ? 22.100 -19.306 -35.658 1.00 78.75 124 LYS A O 1
ATOM 966 N N . GLY A 1 125 ? 22.071 -17.065 -35.820 1.00 75.19 125 GLY A N 1
ATOM 967 C CA . GLY A 1 125 ? 20.831 -16.872 -35.064 1.00 75.19 125 GLY A CA 1
ATOM 968 C C . GLY A 1 125 ? 20.710 -15.469 -34.461 1.00 75.19 125 GLY A C 1
ATOM 969 O O . GLY A 1 125 ? 21.638 -14.666 -34.589 1.00 75.19 125 GLY A O 1
ATOM 970 N N . PRO A 1 126 ? 19.567 -15.138 -33.834 1.00 74.69 126 PRO A N 1
ATOM 971 C CA . PRO A 1 126 ? 19.427 -13.906 -33.065 1.00 74.69 126 PRO A CA 1
ATOM 972 C C . PRO A 1 126 ? 20.371 -13.921 -31.853 1.00 74.69 126 PRO A C 1
ATOM 974 O O . PRO A 1 126 ? 20.561 -14.951 -31.216 1.00 74.69 126 PRO A O 1
ATOM 977 N N . VAL A 1 127 ? 20.922 -12.755 -31.494 1.00 68.56 127 VAL A N 1
ATOM 978 C CA . VAL A 1 127 ? 21.885 -12.580 -30.378 1.00 68.56 127 VAL A CA 1
ATOM 979 C C . VAL A 1 127 ? 21.325 -13.054 -29.028 1.00 68.56 127 VAL A C 1
ATOM 981 O O . VAL A 1 127 ? 22.078 -13.307 -28.092 1.00 68.56 127 VAL A O 1
ATOM 984 N N . CYS A 1 128 ? 20.004 -13.183 -28.918 1.00 61.19 128 CYS A N 1
ATOM 985 C CA . CYS A 1 128 ? 19.336 -13.702 -27.742 1.00 61.19 128 CYS A CA 1
ATOM 986 C C . CYS A 1 128 ? 18.151 -14.599 -28.158 1.00 61.19 128 CYS A C 1
ATOM 988 O O . CYS A 1 128 ? 17.259 -14.124 -28.866 1.00 61.19 128 CYS A O 1
ATOM 990 N N . PRO A 1 129 ? 18.099 -15.870 -27.713 1.00 59.97 129 PRO A N 1
ATOM 991 C CA . PRO A 1 129 ? 17.026 -16.797 -28.077 1.00 59.97 129 PRO A CA 1
ATOM 992 C C . PRO A 1 129 ? 15.668 -16.456 -27.442 1.00 59.97 129 PRO A C 1
ATOM 994 O O . PRO A 1 129 ? 14.664 -17.033 -27.839 1.00 59.97 129 PRO A O 1
ATOM 997 N N . SER A 1 130 ? 15.604 -15.518 -26.486 1.00 55.97 130 SER A N 1
ATOM 998 C CA . SER A 1 130 ? 14.343 -15.067 -25.875 1.00 55.97 130 SER A CA 1
ATOM 999 C C . SER A 1 130 ? 13.612 -13.973 -26.669 1.00 55.97 130 SER A C 1
ATOM 1001 O O . SER A 1 130 ? 12.650 -13.408 -26.160 1.00 55.97 130 SER A O 1
ATOM 1003 N N . PHE A 1 131 ? 14.086 -13.627 -27.873 1.00 54.84 131 PHE A N 1
ATOM 1004 C CA . PHE A 1 131 ? 13.406 -12.712 -28.806 1.00 54.84 131 PHE A CA 1
ATOM 1005 C C . PHE A 1 131 ? 12.467 -13.429 -29.801 1.00 54.84 131 PHE A C 1
ATOM 1007 O O . PHE A 1 131 ? 11.989 -12.797 -30.742 1.00 54.84 131 PHE A O 1
ATOM 1014 N N . MET A 1 132 ? 12.203 -14.723 -29.596 1.00 42.47 132 MET A N 1
ATOM 1015 C CA . MET A 1 132 ? 11.146 -15.499 -30.263 1.00 42.47 132 MET A CA 1
ATOM 1016 C C . MET A 1 132 ? 10.088 -15.896 -29.238 1.00 42.47 132 MET A C 1
ATOM 1018 O O . MET A 1 132 ? 8.898 -15.894 -29.615 1.00 42.47 132 MET A O 1
#

pLDDT: mean 76.21, std 16.04, range [40.78, 97.38]

InterPro domains:
  IPR008012 Proteasome maturation factor Ump1 [PTHR12828] (4-132)

Sequence (132 aa):
MESSKTIAHEIGGIQNDALRFGLQGVKSDLVGSHPVESLYETTRRTEEEMKRKILVNTYGSAFPLKMDLDRQILSRFQRPPGPIPSSMLGLEALTGSLSNPRESESLRPLDMHHGMEVRLGLSKGPVCPSFM

Secondary structure (DSSP, 8-state):
----------SS-----HHHH----HHHHHSPPPHHHHHHHHHHHHHHHHHHHHHHHHH-THHHHHHHHHHHHHTS-B--SSS---SBHHHHHHHT-PPPGGG-TT-----HHHHHHHHTTSS-S-S-GGG-

Radius of gyration: 23.98 Å; chains: 1; bounding box: 62×44×55 Å